Protein AF-A0A4E0QS69-F1 (afdb_monomer)

pLDDT: mean 76.52, std 19.09, range [40.19, 97.62]

Solvent-accessible surface area (backbone atoms only — not comparable to full-atom values): 8618 Å² total; per-residue (Å²): 133,79,87,84,87,83,83,84,80,87,79,89,75,83,88,77,83,85,85,79,80,86,77,80,78,76,81,76,71,82,85,73,75,74,74,75,71,68,84,77,84,77,83,72,90,58,52,71,69,55,52,49,48,58,49,48,58,45,48,68,72,67,42,70,80,81,41,62,68,91,83,48,55,70,88,62,44,41,81,74,45,78,43,82,44,39,91,49,99,87,49,92,77,57,61,68,28,37,39,40,29,36,29,27,83,87,48,76,60,30,34,42,32,33,38,35,40,82,86,67,48,77,41,85,73,51,76,44,114

Foldseek 3Di:
DDDDDDDDDDDDDDDDDDDDDDPPVPPPPPPPPPPPPDDDDDDQLDDLVRLVVLVLVCQQPPVCPVDVCVVDHSVQKDWPDWDFFLDAPPRPPSATFIWTKIARPVPRQFMWIWTQHSVRDIDTRDTGD

Structure (mmCIF, N/CA/C/O backbone):
data_AF-A0A4E0QS69-F1
#
_entry.id   AF-A0A4E0QS69-F1
#
loop_
_atom_site.group_PDB
_atom_site.id
_atom_site.type_symbol
_atom_site.label_atom_id
_atom_site.label_alt_id
_atom_site.label_comp_id
_atom_site.label_asym_id
_atom_site.label_entity_id
_atom_site.label_seq_id
_atom_site.pdbx_PDB_ins_code
_atom_site.Cartn_x
_atom_site.Cartn_y
_atom_site.Cartn_z
_atom_site.occupancy
_atom_site.B_iso_or_equiv
_atom_site.auth_seq_id
_atom_site.auth_comp_id
_atom_site.auth_asym_id
_atom_site.auth_atom_id
_atom_site.pdbx_PDB_model_num
ATOM 1 N N . MET A 1 1 ? 14.544 84.432 88.264 1.00 40.19 1 MET A N 1
ATOM 2 C CA . MET A 1 1 ? 15.332 83.444 89.031 1.00 40.19 1 MET A CA 1
ATOM 3 C C . MET A 1 1 ? 15.064 82.091 88.389 1.00 40.19 1 MET A C 1
ATOM 5 O O . MET A 1 1 ? 13.888 81.797 88.233 1.00 40.19 1 MET A O 1
ATOM 9 N N . LEU A 1 2 ? 16.130 81.370 87.991 1.00 43.50 2 LEU A N 1
ATOM 10 C CA . LEU A 1 2 ? 16.177 80.113 87.197 1.00 43.50 2 LEU A CA 1
ATOM 11 C C . LEU A 1 2 ? 15.772 80.332 85.716 1.00 43.50 2 LEU A C 1
ATOM 13 O O . LEU A 1 2 ? 14.624 80.658 85.457 1.00 43.50 2 LEU A O 1
ATOM 17 N N . ILE A 1 3 ? 16.633 80.368 84.684 1.00 42.78 3 ILE A N 1
ATOM 18 C CA . ILE A 1 3 ? 17.773 79.512 84.277 1.00 42.78 3 ILE A CA 1
ATOM 19 C C . ILE A 1 3 ? 17.391 78.026 84.332 1.00 42.78 3 ILE A C 1
ATOM 21 O O . ILE A 1 3 ? 17.313 77.477 85.422 1.00 42.78 3 ILE A O 1
ATOM 25 N N . ASP A 1 4 ? 17.134 77.380 83.191 1.00 43.75 4 ASP A N 1
ATOM 26 C CA . ASP A 1 4 ? 18.203 76.705 82.437 1.00 43.75 4 ASP A CA 1
ATOM 27 C C . ASP A 1 4 ? 17.738 76.351 80.996 1.00 43.75 4 ASP A C 1
ATOM 29 O O . ASP A 1 4 ? 16.539 76.197 80.748 1.00 43.75 4 ASP A O 1
ATOM 33 N N . PRO A 1 5 ? 18.679 76.306 80.035 1.00 54.53 5 PRO A N 1
ATOM 34 C CA . PRO A 1 5 ? 18.514 76.184 78.597 1.00 54.53 5 PRO A CA 1
ATOM 35 C C . PRO A 1 5 ? 18.471 74.705 78.212 1.00 54.53 5 PRO A C 1
ATOM 37 O O . PRO A 1 5 ? 18.582 73.847 79.077 1.00 54.53 5 PRO A O 1
ATOM 40 N N . THR A 1 6 ? 18.388 74.385 76.921 1.00 49.16 6 THR A N 1
ATOM 41 C CA . THR A 1 6 ? 19.323 73.435 76.292 1.00 49.16 6 THR A CA 1
ATOM 42 C C . THR A 1 6 ? 18.982 73.168 74.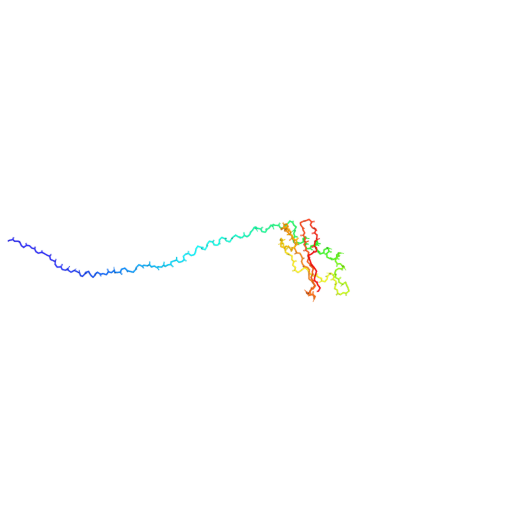814 1.00 49.16 6 THR A C 1
ATOM 44 O O . THR A 1 6 ? 17.882 72.750 74.484 1.00 49.16 6 THR A O 1
ATOM 47 N N . TYR A 1 7 ? 20.008 73.355 73.973 1.00 47.59 7 TYR A N 1
ATOM 48 C CA . TYR A 1 7 ? 20.373 72.569 72.783 1.00 47.59 7 TYR A CA 1
ATOM 49 C C . TYR A 1 7 ? 19.560 72.821 71.495 1.00 47.59 7 TYR A C 1
ATOM 51 O O . TYR A 1 7 ? 18.387 72.491 71.391 1.00 47.59 7 TYR A O 1
ATOM 59 N N . GLU A 1 8 ? 20.087 73.574 70.524 1.00 41.88 8 GLU A N 1
ATOM 60 C CA . GLU A 1 8 ? 21.129 73.212 69.535 1.00 41.88 8 GLU A CA 1
ATOM 61 C C . GLU A 1 8 ? 20.746 72.087 68.560 1.00 41.88 8 GLU A C 1
ATOM 63 O O . GLU A 1 8 ? 20.210 71.048 68.927 1.00 41.88 8 GLU A O 1
ATOM 68 N N . HIS A 1 9 ? 21.170 72.308 67.314 1.00 41.81 9 HIS A N 1
ATOM 69 C CA . HIS A 1 9 ? 21.334 71.332 66.239 1.00 41.81 9 HIS A CA 1
ATOM 70 C C . HIS A 1 9 ? 20.087 70.831 65.491 1.00 41.81 9 HIS A C 1
ATOM 72 O O . HIS A 1 9 ? 19.530 69.767 65.730 1.00 41.81 9 HIS A O 1
ATOM 78 N N . GLY A 1 10 ? 19.811 71.544 64.397 1.00 41.12 10 GLY A N 1
ATOM 79 C CA . GLY A 1 10 ? 20.182 71.021 63.082 1.00 41.12 10 GLY A CA 1
ATOM 80 C C . GLY A 1 10 ? 19.347 69.869 62.525 1.00 41.12 10 GLY A C 1
ATOM 81 O O . GLY A 1 10 ? 19.475 68.726 62.939 1.00 41.12 10 GLY A O 1
ATOM 82 N N . ARG A 1 11 ? 18.652 70.136 61.418 1.00 46.78 11 ARG A N 1
ATOM 83 C CA . ARG A 1 11 ? 18.904 69.442 60.143 1.00 46.78 11 ARG A CA 1
ATOM 84 C C . ARG A 1 11 ? 17.964 69.939 59.058 1.00 46.78 11 ARG A C 1
ATOM 86 O O . ARG A 1 11 ? 16.748 69.977 59.227 1.00 46.78 11 ARG A O 1
ATOM 93 N N . LEU A 1 12 ? 18.568 70.224 57.907 1.00 41.22 12 LEU A N 1
ATOM 94 C CA . LEU A 1 12 ? 17.919 70.252 56.605 1.00 41.22 12 LEU A CA 1
ATOM 95 C C . LEU A 1 12 ? 16.926 69.088 56.457 1.00 41.22 12 LEU A C 1
ATOM 97 O O . LEU A 1 12 ? 17.295 67.927 56.639 1.00 41.22 12 LEU A O 1
ATOM 101 N N . LYS A 1 13 ? 15.721 69.383 55.974 1.00 41.66 13 LYS A N 1
ATOM 102 C CA . LYS A 1 13 ? 14.957 68.429 55.167 1.00 41.66 13 LYS A CA 1
ATOM 103 C C . LYS A 1 13 ? 14.587 69.094 53.849 1.00 41.66 13 LYS A C 1
ATOM 105 O O . LYS A 1 13 ? 13.590 69.802 53.746 1.00 41.66 13 LYS A O 1
ATOM 110 N N . MET A 1 14 ? 15.441 68.863 52.850 1.00 42.28 14 MET A N 1
ATOM 111 C CA . MET A 1 14 ? 15.086 69.022 51.443 1.00 42.28 14 MET A CA 1
ATOM 112 C C . MET A 1 14 ? 13.821 68.206 51.171 1.00 42.28 14 MET A C 1
ATOM 114 O O . MET A 1 14 ? 13.760 67.015 51.484 1.00 42.28 14 MET A O 1
ATOM 118 N N . LYS A 1 15 ? 12.810 68.855 50.596 1.00 43.50 15 LYS A N 1
ATOM 119 C CA . LYS A 1 15 ? 11.617 68.198 50.068 1.00 43.50 15 LYS A CA 1
ATOM 120 C C . LYS A 1 15 ? 11.975 67.619 48.701 1.00 43.50 15 LYS A C 1
ATOM 122 O O . LYS A 1 15 ? 11.949 68.333 47.707 1.00 43.50 15 LYS A O 1
ATOM 127 N N . ASN A 1 16 ? 12.346 66.344 48.687 1.00 46.69 16 ASN A N 1
ATOM 128 C CA . ASN A 1 16 ? 12.427 65.533 47.477 1.00 46.69 16 ASN A CA 1
ATOM 129 C C . ASN A 1 16 ? 11.162 64.684 47.324 1.00 46.69 16 ASN A C 1
ATOM 131 O O . ASN A 1 16 ? 10.422 64.494 48.286 1.00 46.69 16 ASN A O 1
ATOM 135 N N . TYR A 1 17 ? 11.009 64.144 46.114 1.00 47.34 17 TYR A N 1
ATOM 136 C CA . TYR A 1 17 ? 10.014 63.175 45.641 1.00 47.34 17 TYR A CA 1
ATOM 137 C C . TYR A 1 17 ? 8.806 63.786 44.928 1.00 47.34 17 TYR A C 1
ATOM 139 O O . TYR A 1 17 ? 7.663 63.680 45.365 1.00 47.34 17 TYR A O 1
ATOM 147 N N . LEU A 1 18 ? 9.078 64.374 43.758 1.00 42.00 18 LEU A N 1
ATOM 148 C CA . LEU A 1 18 ? 8.073 64.472 42.708 1.00 42.00 18 LEU A CA 1
ATOM 149 C C . LEU A 1 18 ? 8.055 63.148 41.928 1.00 42.00 18 LEU A C 1
ATOM 151 O O . LEU A 1 18 ? 9.015 62.773 41.259 1.00 42.00 18 LEU A O 1
ATOM 155 N N . PHE A 1 19 ? 6.949 62.445 42.127 1.00 46.19 19 PHE A N 1
ATOM 156 C CA . PHE A 1 19 ? 6.422 61.293 41.412 1.00 46.19 19 PHE A CA 1
ATOM 157 C C . PHE A 1 19 ? 6.811 61.188 39.930 1.00 46.19 19 PHE A C 1
ATOM 159 O O . PHE A 1 19 ? 6.385 62.004 39.117 1.00 46.19 19 PHE A O 1
ATOM 166 N N . PHE A 1 20 ? 7.455 60.082 39.558 1.00 44.66 20 PHE A N 1
ATOM 167 C CA . PHE A 1 20 ? 7.219 59.465 38.254 1.00 44.66 20 PHE A CA 1
ATOM 168 C C . PHE A 1 20 ? 6.656 58.070 38.491 1.00 44.66 20 PHE A C 1
ATOM 170 O O . PHE A 1 20 ? 7.351 57.147 38.913 1.00 44.66 20 PHE A O 1
ATOM 177 N N . PHE A 1 21 ? 5.343 57.966 38.291 1.00 49.72 21 PHE A N 1
ATOM 178 C CA . PHE A 1 21 ? 4.612 56.714 38.326 1.00 49.72 21 PHE A CA 1
ATOM 179 C C . PHE A 1 21 ? 5.087 55.805 37.192 1.00 49.72 21 PHE A C 1
ATOM 181 O O . PHE A 1 21 ? 5.089 56.167 36.016 1.00 49.72 21 PHE A O 1
ATOM 188 N N . ILE A 1 22 ? 5.477 54.604 37.597 1.00 55.97 22 ILE A N 1
ATOM 189 C CA . ILE A 1 22 ? 5.812 53.456 36.767 1.00 55.97 22 ILE A CA 1
ATOM 190 C C . ILE A 1 22 ? 4.611 53.147 35.864 1.00 55.97 22 ILE A C 1
ATOM 192 O O . ILE A 1 22 ? 3.556 52.752 36.350 1.00 55.97 22 ILE A O 1
ATOM 196 N N . THR A 1 23 ? 4.767 53.293 34.551 1.00 54.66 23 THR A N 1
ATOM 197 C CA . THR A 1 23 ? 3.850 52.709 33.558 1.00 54.66 23 THR A CA 1
ATOM 198 C C . THR A 1 23 ? 4.634 51.739 32.685 1.00 54.66 23 THR A C 1
ATOM 200 O O . THR A 1 23 ? 4.809 51.916 31.484 1.00 54.66 23 THR A O 1
ATOM 203 N N . ALA A 1 24 ? 5.129 50.674 33.321 1.00 56.59 24 ALA A N 1
ATOM 204 C CA . ALA A 1 24 ? 5.476 49.457 32.607 1.00 56.59 24 ALA A CA 1
ATOM 205 C C . ALA A 1 24 ? 4.165 48.869 32.068 1.00 56.59 24 ALA A C 1
ATOM 207 O O . ALA A 1 24 ? 3.436 48.184 32.783 1.00 56.59 24 ALA A O 1
ATOM 208 N N . SER A 1 25 ? 3.832 49.205 30.822 1.00 58.25 25 SER A N 1
ATOM 209 C CA . SER A 1 25 ? 2.746 48.565 30.085 1.00 58.25 25 SER A CA 1
ATOM 210 C C . SER A 1 25 ? 3.167 47.125 29.804 1.00 58.25 25 SER A C 1
ATOM 212 O O . SER A 1 25 ? 3.751 46.817 28.768 1.00 58.25 25 SER A O 1
ATOM 214 N N . GLY A 1 26 ? 2.941 46.253 30.785 1.00 54.97 26 GLY A N 1
ATOM 215 C CA . GLY A 1 26 ? 3.056 44.815 30.633 1.00 54.97 26 GLY A CA 1
ATOM 216 C C . GLY A 1 26 ? 1.997 44.352 29.646 1.00 54.97 26 GLY A C 1
ATOM 217 O O . GLY A 1 26 ? 0.840 44.164 30.014 1.00 54.97 26 GLY A O 1
ATOM 218 N N . LEU A 1 27 ? 2.395 44.179 28.387 1.00 57.66 27 LEU A N 1
ATOM 219 C CA . LEU A 1 27 ? 1.632 43.421 27.405 1.00 57.66 27 LEU A CA 1
ATOM 220 C C . LEU A 1 27 ? 1.679 41.943 27.828 1.00 57.66 27 LEU A C 1
ATOM 222 O O . LEU A 1 27 ? 2.483 41.151 27.344 1.00 57.66 27 LEU A O 1
ATOM 226 N N . LEU A 1 28 ? 0.841 41.573 28.794 1.00 61.31 28 LEU A N 1
ATOM 227 C CA . LEU A 1 28 ? 0.529 40.177 29.071 1.00 61.31 28 LEU A CA 1
ATOM 228 C C . LEU A 1 28 ? -0.428 39.716 27.972 1.00 61.31 28 LEU A C 1
ATOM 230 O O . LEU A 1 28 ? -1.644 39.816 28.110 1.00 61.31 28 LEU A O 1
ATOM 234 N N . LEU A 1 29 ? 0.129 39.246 26.856 1.00 61.94 29 LEU A N 1
ATOM 235 C CA . LEU A 1 29 ? -0.620 38.403 25.932 1.00 61.94 29 LEU A CA 1
ATOM 236 C C . LEU A 1 29 ? -0.944 37.113 26.695 1.00 61.94 29 LEU A C 1
ATOM 238 O O . LEU A 1 29 ? -0.005 36.417 27.095 1.00 61.94 29 LEU A O 1
ATOM 242 N N . PRO A 1 30 ? -2.220 36.768 26.939 1.00 60.56 30 PRO A N 1
ATOM 243 C CA . PRO A 1 30 ? -2.539 35.446 27.439 1.00 60.56 30 PRO A CA 1
ATOM 244 C C . PRO A 1 30 ? -2.164 34.452 26.338 1.00 60.56 30 PRO A C 1
ATOM 246 O O . PRO A 1 30 ? 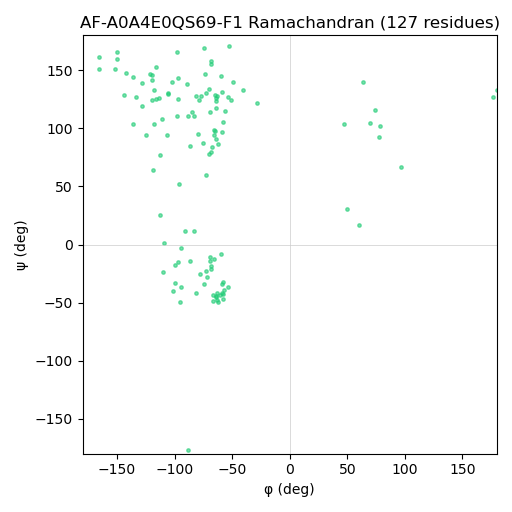-2.903 34.242 25.379 1.00 60.56 30 PRO A O 1
ATOM 249 N N . ALA A 1 31 ? -0.984 33.847 26.465 1.00 60.41 31 ALA A N 1
ATOM 250 C CA . ALA A 1 31 ? -0.562 32.698 25.679 1.00 60.41 31 ALA A CA 1
ATOM 251 C C . ALA A 1 31 ? -1.329 31.458 26.163 1.00 60.41 31 ALA A C 1
ATOM 253 O O . ALA A 1 31 ? -0.761 30.485 26.641 1.00 60.41 31 ALA A O 1
ATOM 254 N N . SER A 1 32 ? -2.655 31.506 26.071 1.00 58.91 32 SER A N 1
ATOM 255 C CA . SER A 1 32 ? -3.528 30.347 26.217 1.00 58.91 32 SER A CA 1
ATOM 256 C C . SER A 1 32 ? -3.848 29.818 24.827 1.00 58.91 32 SER A C 1
ATOM 258 O O . SER A 1 32 ? -5.005 29.632 24.463 1.00 58.91 32 SER A O 1
ATOM 260 N N . ALA A 1 33 ? -2.805 29.583 24.030 1.00 59.84 33 ALA A N 1
ATOM 261 C CA . ALA A 1 33 ? -2.905 28.657 22.918 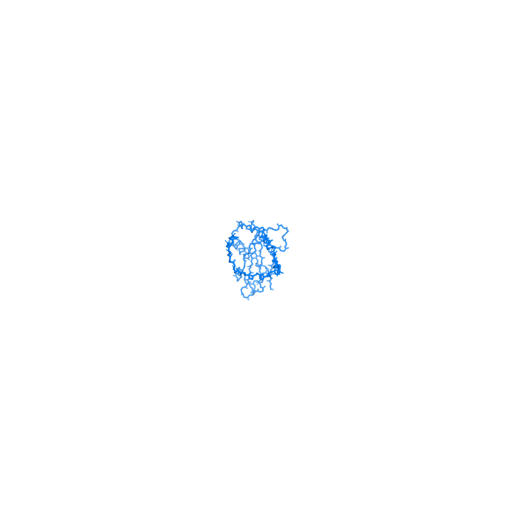1.00 59.84 33 ALA A CA 1
ATOM 262 C C . ALA A 1 33 ? -3.012 27.261 23.539 1.00 59.84 33 ALA A C 1
ATOM 264 O O . ALA A 1 33 ? -2.032 26.528 23.650 1.00 59.84 33 ALA A O 1
ATOM 265 N N . LEU A 1 34 ? -4.210 26.922 24.022 1.00 60.53 34 LEU A N 1
ATOM 266 C CA . LEU A 1 34 ? -4.581 25.541 24.261 1.00 60.53 34 LEU A CA 1
ATOM 267 C C . LEU A 1 34 ? -4.567 24.906 22.870 1.00 60.53 34 LEU A C 1
ATOM 269 O O . LEU A 1 34 ? -5.521 25.018 22.103 1.00 60.53 34 LEU A O 1
ATOM 273 N N . SER A 1 35 ? -3.412 24.364 22.492 1.00 63.31 35 SER A N 1
ATOM 274 C CA . SER A 1 35 ? -3.277 23.532 21.312 1.00 63.31 35 SER A CA 1
ATOM 275 C C . SER A 1 35 ? -4.235 22.368 21.519 1.00 63.31 35 SER A C 1
ATOM 277 O O . SER A 1 35 ? -3.898 21.411 22.214 1.00 63.31 35 SER A O 1
ATOM 279 N N . ASN A 1 36 ? -5.438 22.467 20.951 1.00 61.09 36 ASN A N 1
ATOM 280 C CA . ASN A 1 36 ? -6.292 21.316 20.721 1.00 61.09 36 ASN A CA 1
ATOM 281 C C . ASN A 1 36 ? -5.513 20.418 19.761 1.00 61.09 36 ASN A C 1
ATOM 283 O O . ASN A 1 36 ? -5.635 20.536 18.542 1.00 61.09 36 ASN A O 1
ATOM 287 N N . ALA A 1 37 ? -4.652 19.564 20.321 1.00 66.12 37 ALA A N 1
ATOM 288 C CA . ALA A 1 37 ? -4.184 18.392 19.616 1.00 66.12 37 ALA A CA 1
ATOM 289 C C . ALA A 1 37 ? -5.457 17.707 19.116 1.00 66.12 37 ALA A C 1
ATOM 291 O O . ALA A 1 37 ? -6.398 17.519 19.892 1.00 66.12 37 ALA A O 1
ATOM 292 N N . GLY A 1 38 ? -5.541 17.473 17.807 1.00 68.75 38 GLY A N 1
ATOM 293 C CA . GLY A 1 38 ? -6.712 16.847 17.208 1.00 68.75 38 GLY A CA 1
ATOM 294 C C . GLY A 1 38 ? -7.064 15.522 17.899 1.00 68.75 38 GLY A C 1
ATOM 295 O O . GLY A 1 38 ? -6.294 15.022 18.726 1.00 68.75 38 GLY A O 1
ATOM 296 N N . PRO A 1 39 ? -8.225 14.931 17.572 1.00 76.62 39 PRO A N 1
ATOM 297 C CA . PRO A 1 39 ? -8.585 13.624 18.105 1.00 76.62 39 PRO A CA 1
ATOM 298 C C . PRO A 1 39 ? -7.420 12.635 17.917 1.00 76.62 39 PRO A C 1
ATOM 300 O O . PRO A 1 39 ? -6.742 12.682 16.885 1.00 76.62 39 PRO A O 1
ATOM 303 N N . PRO A 1 40 ? -7.148 11.777 18.915 1.00 84.62 40 PRO A N 1
ATOM 304 C CA . PRO A 1 40 ? -6.005 10.880 18.868 1.00 84.62 40 PRO A CA 1
ATOM 305 C C . PRO A 1 40 ? -6.093 9.954 17.654 1.00 84.62 40 PRO A C 1
ATOM 307 O O . PRO A 1 40 ? -7.175 9.504 17.272 1.00 84.62 40 PRO A O 1
ATOM 310 N N . ILE A 1 41 ? -4.933 9.644 17.074 1.00 88.69 41 ILE A N 1
ATOM 311 C CA . ILE A 1 41 ? -4.814 8.631 16.024 1.00 88.69 41 ILE A CA 1
ATOM 312 C C . ILE A 1 41 ? -5.196 7.273 16.638 1.00 88.69 41 ILE A C 1
ATOM 314 O O . ILE A 1 41 ? -4.592 6.888 17.644 1.00 88.69 41 ILE A O 1
ATOM 318 N N . PRO A 1 42 ? -6.187 6.546 16.090 1.00 92.50 42 PRO A N 1
ATOM 319 C CA . PRO A 1 42 ? -6.572 5.248 16.621 1.00 92.50 42 PRO A CA 1
ATOM 320 C C . PRO A 1 42 ? -5.466 4.216 16.390 1.00 92.50 42 PRO A C 1
ATOM 322 O O . PRO A 1 42 ? -4.661 4.330 15.467 1.00 92.50 42 PRO A O 1
ATOM 325 N N . VAL A 1 43 ? -5.439 3.174 17.217 1.00 93.88 43 VAL A N 1
ATOM 326 C CA . VAL A 1 43 ? -4.499 2.064 17.034 1.00 93.88 43 VAL A CA 1
ATOM 327 C C . VAL A 1 43 ? -4.946 1.225 15.826 1.00 93.88 43 VAL A C 1
ATOM 329 O O . VAL A 1 43 ? -6.123 0.859 15.763 1.00 93.88 43 VAL A O 1
ATOM 332 N N . PRO A 1 44 ? -4.052 0.907 14.870 1.00 95.25 44 PRO A N 1
ATOM 333 C CA . PRO A 1 44 ? -4.381 0.030 13.750 1.00 95.25 44 PRO A CA 1
ATOM 334 C C . PRO A 1 44 ? -4.841 -1.352 14.226 1.00 95.25 44 PRO A C 1
ATOM 336 O O . PRO A 1 44 ? -4.171 -1.977 15.047 1.00 95.25 44 PRO A O 1
ATOM 339 N N . GLN A 1 45 ? -5.963 -1.844 13.691 1.00 95.19 45 GLN A N 1
ATOM 340 C CA . GLN A 1 45 ? -6.461 -3.194 14.001 1.00 95.19 45 GLN A CA 1
ATOM 341 C C . GLN A 1 45 ? -5.644 -4.291 13.312 1.00 95.19 45 GLN A C 1
ATOM 343 O O . GLN A 1 45 ? -5.448 -5.362 13.877 1.00 95.19 45 GLN A O 1
ATOM 348 N N . ILE A 1 46 ? -5.147 -4.004 12.108 1.00 96.38 46 ILE A N 1
ATOM 349 C CA . ILE A 1 46 ? -4.179 -4.847 11.407 1.00 96.38 46 ILE A CA 1
ATOM 350 C C . ILE A 1 46 ? -2.791 -4.229 11.534 1.00 96.38 46 ILE A C 1
ATOM 352 O O . ILE A 1 46 ? -2.623 -3.005 11.456 1.00 96.38 46 ILE A O 1
ATOM 356 N N . SER A 1 47 ? -1.789 -5.080 11.732 1.00 97.44 47 SER A N 1
ATOM 357 C CA . SER A 1 47 ? -0.405 -4.622 11.854 1.00 97.44 47 SER A CA 1
ATOM 358 C C . SER A 1 47 ? 0.123 -4.083 10.522 1.00 97.44 47 SER A C 1
ATOM 360 O O . SER A 1 47 ? -0.345 -4.466 9.450 1.00 97.44 47 SER A O 1
ATOM 362 N N . ILE A 1 48 ? 1.152 -3.236 10.578 1.00 97.06 48 ILE A N 1
ATOM 363 C CA . ILE A 1 48 ? 1.844 -2.757 9.373 1.00 97.06 48 ILE A CA 1
ATOM 364 C C . ILE A 1 48 ? 2.401 -3.918 8.535 1.00 97.06 48 ILE A C 1
ATOM 366 O O . ILE A 1 48 ? 2.288 -3.905 7.316 1.00 97.06 48 ILE A O 1
ATOM 370 N N . VAL A 1 49 ? 2.944 -4.954 9.186 1.00 97.56 49 VAL A N 1
ATOM 371 C CA . VAL A 1 49 ? 3.511 -6.137 8.517 1.00 97.56 49 VAL A CA 1
ATOM 372 C C . VAL A 1 49 ? 2.425 -6.897 7.763 1.00 97.56 49 VAL A C 1
ATOM 374 O O . VAL A 1 49 ? 2.610 -7.272 6.607 1.00 97.56 49 VAL A O 1
ATOM 377 N N . GLU A 1 50 ? 1.275 -7.086 8.402 1.00 97.25 50 GLU A N 1
ATOM 378 C CA . GLU A 1 50 ? 0.123 -7.741 7.795 1.00 97.25 50 GLU A CA 1
ATOM 379 C C . GLU A 1 50 ? -0.431 -6.936 6.615 1.00 97.25 50 GLU A C 1
ATOM 381 O O . GLU A 1 50 ? -0.654 -7.502 5.549 1.00 97.25 50 GLU A O 1
ATOM 386 N N . ALA A 1 51 ? -0.580 -5.616 6.767 1.00 97.38 51 ALA A N 1
ATOM 387 C CA . ALA A 1 51 ? -1.033 -4.740 5.690 1.00 97.38 51 ALA A CA 1
ATOM 388 C C . ALA A 1 51 ? -0.081 -4.769 4.482 1.00 97.38 51 ALA A C 1
ATOM 390 O O . 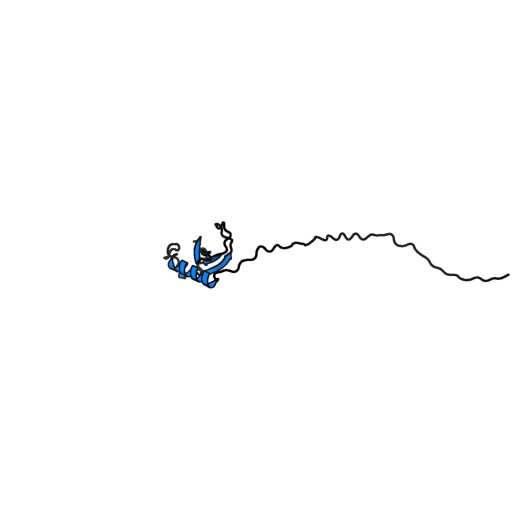ALA A 1 51 ? -0.538 -4.888 3.346 1.00 97.38 51 ALA A O 1
ATOM 391 N N . CYS A 1 52 ? 1.233 -4.721 4.720 1.00 96.50 52 CYS A N 1
ATOM 392 C CA . CYS A 1 52 ? 2.243 -4.840 3.669 1.00 96.50 52 CYS A CA 1
ATOM 393 C C . CYS A 1 52 ? 2.192 -6.205 2.973 1.00 96.50 52 CYS A C 1
ATOM 395 O O . CYS A 1 52 ? 2.266 -6.256 1.751 1.00 96.50 52 CYS A O 1
ATOM 397 N N . THR A 1 53 ? 2.021 -7.294 3.728 1.00 95.81 53 THR A N 1
ATOM 398 C CA . THR A 1 53 ? 1.931 -8.655 3.168 1.00 95.81 53 THR A CA 1
ATOM 399 C C . THR A 1 53 ? 0.716 -8.781 2.252 1.00 95.81 53 THR A C 1
ATOM 401 O O . THR A 1 53 ? 0.847 -9.166 1.096 1.00 95.81 53 THR A O 1
ATOM 404 N N . VAL A 1 54 ? -0.455 -8.352 2.732 1.00 95.44 54 VAL A N 1
ATOM 405 C CA . VAL A 1 54 ? -1.707 -8.342 1.960 1.00 95.44 54 VAL A CA 1
ATOM 406 C C . VAL A 1 54 ? -1.570 -7.504 0.684 1.00 95.44 54 VAL A C 1
ATOM 408 O O . VAL A 1 54 ? -2.019 -7.923 -0.383 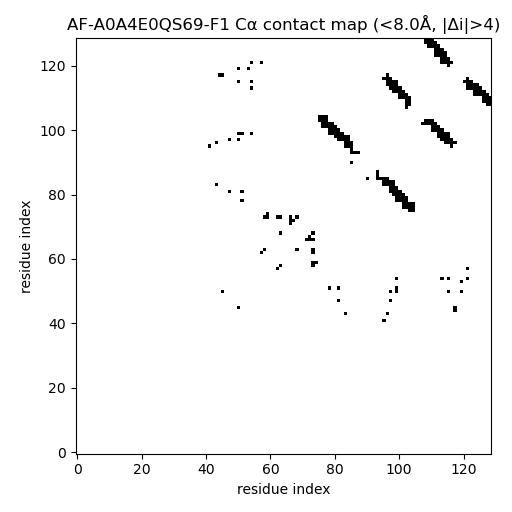1.00 95.44 54 VAL A O 1
ATOM 411 N N . ALA A 1 55 ? -0.931 -6.334 0.775 1.00 94.94 55 ALA A N 1
ATOM 412 C CA . ALA A 1 55 ? -0.701 -5.465 -0.373 1.00 94.94 55 ALA A CA 1
ATOM 413 C C . ALA A 1 55 ? 0.271 -6.085 -1.392 1.00 94.94 55 ALA A C 1
ATOM 415 O O . ALA A 1 55 ? -0.001 -6.039 -2.588 1.00 94.94 55 ALA A O 1
ATOM 416 N N . MET A 1 56 ? 1.374 -6.685 -0.934 1.00 92.81 56 MET A N 1
ATOM 417 C CA . MET A 1 56 ? 2.357 -7.353 -1.795 1.00 92.81 56 MET A CA 1
ATOM 418 C C . MET A 1 56 ? 1.752 -8.542 -2.536 1.00 92.81 56 MET A C 1
ATOM 420 O O . MET A 1 56 ? 1.919 -8.653 -3.748 1.00 92.81 56 MET A O 1
ATOM 424 N N . ASP A 1 57 ? 1.028 -9.405 -1.821 1.00 91.56 57 ASP A N 1
ATOM 425 C CA . ASP A 1 57 ? 0.384 -10.580 -2.410 1.00 91.56 57 ASP A CA 1
ATOM 426 C C . ASP A 1 57 ? -0.597 -10.165 -3.509 1.00 91.56 57 ASP A C 1
ATOM 428 O O . ASP A 1 57 ? -0.637 -10.761 -4.583 1.00 91.56 57 ASP A O 1
ATOM 432 N N . TYR A 1 58 ? -1.365 -9.100 -3.273 1.00 91.06 58 TYR A N 1
ATOM 433 C CA . TYR A 1 58 ? -2.271 -8.560 -4.279 1.00 91.06 58 TYR A CA 1
ATOM 434 C C . TYR A 1 58 ? -1.530 -7.962 -5.472 1.00 91.06 58 TYR A C 1
ATOM 436 O O . TYR A 1 58 ? -1.851 -8.310 -6.607 1.00 91.06 58 TYR A O 1
ATOM 444 N N . PHE A 1 59 ? -0.530 -7.116 -5.224 1.00 89.12 59 PHE A N 1
ATOM 445 C CA . PHE A 1 59 ? 0.241 -6.443 -6.265 1.00 89.12 59 PHE A CA 1
ATOM 446 C C . PHE A 1 59 ? 0.914 -7.447 -7.212 1.00 89.12 59 PHE A C 1
ATOM 448 O O . PHE A 1 59 ? 0.777 -7.351 -8.430 1.00 89.12 59 PHE A O 1
ATOM 455 N N . TYR A 1 60 ? 1.566 -8.477 -6.663 1.00 84.00 60 TYR A N 1
ATOM 456 C CA . TYR A 1 60 ? 2.258 -9.485 -7.467 1.00 84.00 60 TYR A CA 1
ATOM 457 C C . TYR A 1 60 ? 1.324 -10.440 -8.215 1.00 84.00 60 TYR A C 1
ATOM 459 O O . TYR A 1 60 ? 1.720 -10.974 -9.250 1.00 84.00 60 TYR A O 1
ATOM 467 N N . VAL A 1 61 ? 0.112 -10.686 -7.705 1.00 81.06 61 VAL A N 1
ATOM 468 C CA . VAL A 1 61 ? -0.820 -11.660 -8.299 1.00 81.06 61 VAL A CA 1
ATOM 469 C C . VAL A 1 61 ? -1.805 -11.011 -9.268 1.00 81.06 61 VAL A C 1
ATOM 471 O O . VAL A 1 61 ? -2.168 -11.637 -10.262 1.00 81.06 61 VAL A O 1
ATOM 474 N N . LYS A 1 62 ? -2.275 -9.791 -8.987 1.00 73.62 62 LYS A N 1
ATOM 475 C CA . LYS A 1 62 ? -3.382 -9.168 -9.728 1.00 73.62 62 LYS A CA 1
ATOM 476 C C . LYS A 1 62 ? -2.987 -7.991 -10.613 1.00 73.62 62 LYS A C 1
ATOM 478 O O . LYS A 1 62 ? -3.709 -7.728 -11.571 1.00 73.62 62 LYS A O 1
ATOM 483 N N . GLU A 1 63 ? -1.875 -7.310 -10.342 1.00 68.12 63 GLU A N 1
ATOM 484 C CA . GLU A 1 63 ? -1.528 -6.068 -11.050 1.00 68.12 63 GLU A CA 1
ATOM 485 C C . GLU A 1 63 ? -0.663 -6.261 -12.306 1.00 68.12 63 GLU A C 1
ATOM 487 O O . GLU A 1 63 ? -0.210 -5.286 -12.900 1.00 68.12 63 GLU A O 1
ATOM 492 N N . THR A 1 64 ? -0.494 -7.498 -12.784 1.00 58.34 64 THR A N 1
ATOM 493 C CA . THR A 1 64 ? 0.209 -7.817 -14.045 1.00 58.34 64 THR A CA 1
ATOM 494 C C . THR A 1 64 ? -0.405 -7.169 -15.294 1.00 58.34 64 THR A C 1
ATOM 496 O O . THR A 1 64 ? 0.185 -7.252 -16.366 1.00 58.34 64 THR A O 1
ATOM 499 N N . HIS A 1 65 ? -1.574 -6.533 -15.175 1.00 58.41 65 HIS A N 1
ATOM 500 C CA . HIS A 1 65 ? -2.261 -5.836 -16.262 1.00 58.41 65 HIS A CA 1
ATOM 501 C C . HIS A 1 65 ? -2.070 -4.312 -16.275 1.00 58.41 65 HIS A C 1
ATOM 503 O O . HIS A 1 65 ? -2.378 -3.704 -17.296 1.00 58.41 65 HIS A O 1
ATOM 509 N N . LEU A 1 66 ? -1.627 -3.692 -15.173 1.00 61.81 66 LEU A N 1
ATOM 510 C CA . LEU A 1 66 ? -1.454 -2.230 -15.100 1.00 61.81 66 LEU A CA 1
ATOM 511 C C . LEU A 1 66 ? -0.018 -1.777 -15.352 1.00 61.81 66 LEU A C 1
ATOM 513 O O . LEU A 1 66 ? 0.214 -0.597 -15.553 1.00 61.81 66 LEU A O 1
ATOM 517 N N . ILE A 1 67 ? 0.937 -2.697 -1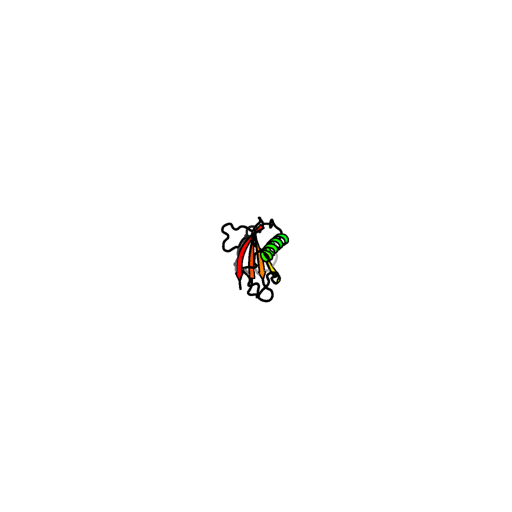5.301 1.00 64.44 67 ILE A N 1
ATOM 518 C CA . ILE A 1 67 ? 2.346 -2.424 -15.558 1.00 64.44 67 ILE A CA 1
ATOM 519 C C . ILE A 1 67 ? 2.683 -3.184 -16.827 1.00 64.44 67 ILE A C 1
ATOM 521 O O . ILE A 1 67 ? 2.421 -4.385 -16.871 1.00 64.44 67 ILE A O 1
ATOM 525 N N . ASP A 1 68 ? 3.237 -2.510 -17.838 1.00 66.75 68 ASP A N 1
ATOM 526 C CA . ASP A 1 68 ? 3.725 -3.172 -19.049 1.00 66.75 68 ASP A CA 1
ATOM 527 C C . ASP A 1 68 ? 4.791 -4.214 -18.650 1.00 66.75 68 ASP A C 1
ATOM 529 O O . ASP A 1 68 ? 5.913 -3.840 -18.283 1.00 66.75 68 ASP A O 1
ATOM 533 N N . PRO A 1 69 ? 4.462 -5.521 -18.683 1.00 63.22 69 PRO A N 1
ATOM 534 C CA . PRO A 1 69 ? 5.345 -6.557 -18.166 1.00 63.22 69 PRO A CA 1
ATOM 535 C C . PRO A 1 69 ? 6.594 -6.735 -19.037 1.00 63.22 69 PRO A C 1
ATOM 537 O O . PRO A 1 69 ? 7.545 -7.391 -18.602 1.00 63.22 69 PRO A O 1
ATOM 540 N N . GLU A 1 70 ? 6.606 -6.177 -20.254 1.00 65.44 70 GLU A N 1
ATOM 541 C CA . GLU A 1 70 ? 7.782 -6.161 -21.124 1.00 65.44 70 GLU A CA 1
ATOM 542 C C . GLU A 1 70 ? 8.798 -5.090 -20.705 1.00 65.44 70 GLU A C 1
ATOM 544 O O . GLU A 1 70 ? 9.993 -5.263 -20.951 1.00 65.44 70 GLU A O 1
ATOM 549 N N . GLN A 1 71 ? 8.348 -4.021 -20.037 1.00 63.91 71 GLN A N 1
ATOM 550 C CA . GLN A 1 71 ? 9.199 -2.903 -19.623 1.00 63.91 71 GLN A CA 1
ATOM 551 C C . GLN A 1 71 ? 9.590 -2.967 -18.148 1.00 63.91 71 GLN A C 1
ATOM 553 O O . GLN A 1 71 ? 10.740 -2.679 -17.820 1.00 63.91 71 GLN A O 1
ATOM 558 N N . VAL A 1 72 ? 8.665 -3.348 -17.259 1.00 67.75 72 VAL A N 1
ATOM 559 C CA . VAL A 1 72 ? 8.900 -3.319 -15.810 1.00 67.75 72 VAL A CA 1
ATOM 560 C C . VAL A 1 72 ? 8.222 -4.504 -15.128 1.00 67.75 72 VAL A C 1
ATOM 562 O O . VAL A 1 72 ? 7.027 -4.744 -15.302 1.00 67.75 72 VAL A O 1
ATOM 565 N N . ARG A 1 73 ? 8.961 -5.255 -14.304 1.00 74.69 73 ARG A N 1
ATOM 566 C CA . ARG A 1 73 ? 8.383 -6.392 -13.571 1.00 74.69 73 ARG A CA 1
ATOM 567 C C . ARG A 1 73 ? 7.831 -5.937 -12.230 1.00 74.69 73 ARG A C 1
ATOM 569 O O . ARG A 1 73 ? 8.496 -5.224 -11.488 1.00 74.69 73 ARG A O 1
ATOM 576 N N . ALA A 1 74 ? 6.656 -6.439 -11.847 1.00 76.50 74 ALA A N 1
ATOM 577 C CA . ALA A 1 74 ? 6.074 -6.146 -10.534 1.00 76.50 74 ALA A CA 1
ATOM 578 C C . ALA A 1 74 ? 7.055 -6.459 -9.383 1.00 76.50 74 ALA A C 1
ATOM 580 O O . ALA A 1 74 ? 7.155 -5.693 -8.435 1.00 76.50 74 ALA A O 1
ATOM 581 N N . GLN A 1 75 ? 7.857 -7.526 -9.491 1.00 80.81 75 GLN A N 1
ATOM 582 C CA . GLN A 1 75 ? 8.836 -7.918 -8.463 1.00 80.81 75 GLN A CA 1
ATOM 583 C C . GLN A 1 75 ? 9.986 -6.917 -8.264 1.00 80.81 75 GLN A C 1
ATOM 585 O O . GLN A 1 75 ? 10.732 -7.042 -7.297 1.00 80.81 75 GLN A O 1
ATOM 590 N N . GLU A 1 76 ? 10.155 -5.955 -9.170 1.00 85.62 76 GLU A N 1
ATOM 591 C CA . GLU A 1 76 ? 11.193 -4.925 -9.076 1.00 85.62 76 GLU A CA 1
ATOM 592 C C . GLU A 1 76 ? 10.732 -3.721 -8.245 1.00 85.62 76 GLU A C 1
ATOM 594 O O . GLU A 1 76 ? 11.561 -2.922 -7.813 1.00 85.62 76 GLU A O 1
ATOM 599 N N . TYR A 1 77 ? 9.431 -3.604 -7.961 1.00 89.25 77 TYR A N 1
ATOM 600 C CA . TYR A 1 77 ? 8.910 -2.560 -7.087 1.00 89.25 77 TYR A CA 1
ATOM 601 C C . TYR A 1 77 ? 9.244 -2.844 -5.626 1.00 89.25 77 TYR A C 1
ATOM 603 O O . TYR A 1 77 ? 9.227 -3.979 -5.150 1.00 89.25 77 TYR A O 1
ATOM 611 N N . ILE A 1 78 ? 9.463 -1.765 -4.882 1.00 92.00 78 ILE A N 1
ATOM 612 C CA . ILE A 1 78 ? 9.651 -1.796 -3.434 1.00 92.00 78 ILE A CA 1
ATOM 613 C C . ILE A 1 78 ? 8.525 -1.030 -2.747 1.00 92.00 78 ILE A C 1
ATOM 615 O O . ILE A 1 78 ? 7.971 -0.081 -3.304 1.00 92.00 78 ILE A O 1
ATOM 619 N N . ILE A 1 79 ? 8.209 -1.402 -1.506 1.00 94.69 79 ILE A N 1
ATOM 620 C CA . ILE A 1 79 ? 7.335 -0.580 -0.666 1.00 94.69 79 ILE A CA 1
ATOM 621 C C . ILE A 1 79 ? 8.102 0.690 -0.297 1.00 94.69 79 ILE A C 1
ATOM 623 O O . ILE A 1 79 ? 9.086 0.644 0.438 1.00 94.69 79 ILE A O 1
ATOM 627 N N . PHE A 1 80 ? 7.628 1.826 -0.796 1.00 95.12 80 PHE A N 1
ATOM 628 C CA . PHE A 1 80 ? 8.167 3.143 -0.479 1.00 95.12 80 PHE A CA 1
ATOM 629 C C . PHE A 1 80 ? 7.633 3.667 0.851 1.00 95.12 80 PHE A C 1
ATOM 631 O O . PHE A 1 80 ? 8.368 4.254 1.643 1.00 95.12 80 PHE A O 1
ATOM 638 N N . SER A 1 81 ? 6.335 3.477 1.104 1.00 96.62 81 SER A N 1
ATOM 639 C CA . SER A 1 81 ? 5.712 3.964 2.333 1.00 96.62 81 SER A CA 1
ATOM 640 C C . SER A 1 81 ? 4.511 3.131 2.761 1.00 96.62 81 SER A C 1
ATOM 642 O O . SER A 1 81 ? 3.800 2.560 1.933 1.00 96.62 81 SER A O 1
ATOM 644 N N . ALA A 1 82 ? 4.282 3.114 4.072 1.00 97.31 82 ALA A N 1
ATOM 645 C CA . ALA A 1 82 ? 3.122 2.519 4.713 1.00 97.31 82 ALA A CA 1
ATOM 646 C C . ALA A 1 82 ? 2.611 3.492 5.784 1.00 97.31 82 ALA A C 1
ATOM 648 O O . ALA A 1 82 ? 3.215 3.639 6.845 1.00 97.31 82 ALA A O 1
ATOM 649 N N . ASN A 1 83 ? 1.521 4.196 5.481 1.00 96.94 83 ASN A N 1
ATOM 650 C CA . ASN A 1 83 ? 0.977 5.256 6.328 1.00 96.94 83 ASN A CA 1
ATOM 651 C C . ASN A 1 83 ? -0.410 4.871 6.835 1.00 96.94 83 ASN A C 1
ATOM 653 O O . ASN A 1 83 ? -1.300 4.601 6.033 1.00 96.94 83 ASN A O 1
ATOM 657 N N . TYR A 1 84 ? -0.620 4.890 8.149 1.00 96.06 84 TYR A N 1
ATOM 658 C CA . TYR A 1 84 ? -1.957 4.745 8.716 1.00 96.06 84 TYR A CA 1
ATOM 659 C C . TYR A 1 84 ? -2.639 6.112 8.739 1.00 96.06 84 TYR A C 1
ATOM 661 O O . TYR A 1 84 ? -2.165 7.030 9.407 1.00 96.06 84 TYR A O 1
ATOM 669 N N . THR A 1 85 ? -3.702 6.278 7.956 1.00 93.81 85 THR A N 1
ATOM 670 C CA . THR A 1 85 ? -4.338 7.582 7.732 1.00 93.81 85 THR A CA 1
ATOM 671 C C . THR A 1 85 ? -5.826 7.425 7.456 1.00 93.81 85 THR A C 1
ATOM 673 O O . THR A 1 85 ? -6.286 6.356 7.063 1.00 93.81 85 THR A O 1
ATOM 676 N N . ASN A 1 86 ? -6.582 8.499 7.641 1.00 91.81 86 ASN A N 1
ATOM 677 C CA . ASN A 1 86 ? -7.954 8.636 7.162 1.00 91.81 86 ASN A CA 1
ATOM 678 C C 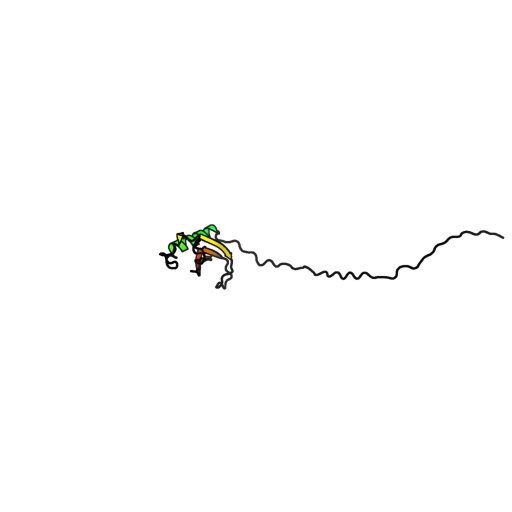. ASN A 1 86 ? -8.085 9.644 6.006 1.00 91.81 86 ASN A C 1
ATOM 680 O O . ASN A 1 86 ? -9.183 9.866 5.498 1.00 91.81 86 ASN A O 1
ATOM 684 N N . GLN A 1 87 ? -6.972 10.240 5.570 1.00 89.88 87 GLN A N 1
ATOM 685 C CA . GLN A 1 87 ? -6.930 11.247 4.513 1.00 89.88 87 GLN A CA 1
ATOM 686 C C . GLN A 1 87 ? -6.830 10.578 3.139 1.00 89.88 87 GLN A C 1
ATOM 688 O O . GLN A 1 87 ? -5.740 10.403 2.588 1.00 89.88 87 GLN A O 1
ATOM 693 N N . PHE A 1 88 ? -7.977 10.202 2.579 1.00 89.81 88 PHE A N 1
ATOM 694 C CA . PHE A 1 88 ? -8.080 9.699 1.210 1.00 89.81 88 PHE A CA 1
ATOM 695 C C . PHE A 1 88 ? -8.998 10.615 0.389 1.00 89.81 88 PHE A C 1
ATOM 697 O O . PHE A 1 88 ? -9.999 11.079 0.935 1.00 89.81 88 PHE A O 1
ATOM 704 N N . PRO A 1 89 ? -8.684 10.869 -0.896 1.00 79.25 89 PRO A N 1
ATOM 705 C CA . PRO A 1 89 ? -9.425 11.825 -1.726 1.00 79.25 89 PRO A CA 1
ATOM 706 C C . PRO A 1 89 ? -10.919 11.488 -1.857 1.00 79.25 89 PRO A C 1
ATOM 708 O O . PRO A 1 89 ? -11.739 12.399 -1.841 1.00 79.25 89 PRO A O 1
ATOM 711 N N . ASP A 1 90 ? -11.267 10.196 -1.874 1.00 73.56 90 ASP A N 1
ATOM 712 C CA . ASP A 1 90 ? -12.636 9.713 -2.109 1.00 73.56 90 ASP A CA 1
ATOM 713 C C . ASP A 1 90 ? -13.278 9.043 -0.878 1.00 73.56 90 ASP A C 1
ATOM 715 O O . ASP A 1 90 ? -14.137 8.173 -1.020 1.00 73.56 90 ASP A O 1
ATOM 719 N N . ASN A 1 91 ? -12.849 9.380 0.346 1.00 71.19 91 ASN A N 1
ATOM 720 C CA . ASN A 1 91 ? -13.349 8.721 1.561 1.00 71.19 91 ASN A CA 1
ATOM 721 C C . ASN A 1 91 ? -14.303 9.616 2.377 1.00 71.19 91 ASN A C 1
ATOM 723 O O . ASN A 1 91 ? -13.838 10.372 3.233 1.00 71.19 91 ASN A O 1
ATOM 727 N N . PRO A 1 92 ? -15.632 9.512 2.176 1.00 65.62 92 PRO A N 1
ATOM 728 C CA . PRO A 1 92 ? -16.610 10.309 2.918 1.00 65.62 92 PRO A CA 1
ATOM 729 C C . PRO A 1 92 ? -16.702 9.932 4.405 1.00 65.62 92 PRO A C 1
ATOM 731 O O . PRO A 1 92 ? -17.200 10.721 5.205 1.00 65.62 92 PRO A O 1
ATOM 734 N N . GLU A 1 93 ? -16.224 8.748 4.794 1.00 72.25 93 GLU A N 1
ATOM 735 C CA . GLU A 1 93 ? -16.438 8.191 6.135 1.00 72.25 93 GLU A CA 1
ATOM 736 C C . GLU A 1 93 ? -15.301 8.495 7.119 1.00 72.25 93 GLU A C 1
ATOM 738 O O . GLU A 1 93 ? -15.388 8.127 8.288 1.00 72.25 93 GLU A O 1
ATOM 743 N N . ASN A 1 94 ? -14.227 9.168 6.680 1.00 80.56 94 ASN A N 1
ATOM 744 C CA . ASN A 1 94 ? -13.006 9.360 7.479 1.00 80.56 94 ASN A CA 1
ATOM 745 C C . ASN A 1 94 ? -12.480 8.045 8.092 1.00 80.56 94 ASN A C 1
ATOM 747 O O . ASN A 1 94 ? -11.881 8.040 9.172 1.00 80.56 94 ASN A O 1
ATOM 751 N N . GLU A 1 95 ? -12.714 6.927 7.403 1.00 89.88 95 GLU A N 1
ATOM 752 C CA . GLU A 1 95 ? -12.256 5.609 7.826 1.00 89.88 95 GLU A CA 1
ATOM 753 C C . GLU A 1 95 ? -10.721 5.574 7.854 1.00 89.88 95 GLU A C 1
ATOM 755 O O . GLU A 1 95 ? -10.064 5.909 6.861 1.00 89.88 95 GLU A O 1
ATOM 760 N N . TRP A 1 96 ? -10.160 5.145 8.984 1.00 93.31 96 TRP A N 1
ATOM 761 C CA . TRP A 1 96 ? -8.728 4.918 9.132 1.00 93.31 96 TRP A CA 1
ATOM 762 C C . TRP A 1 96 ? -8.319 3.607 8.472 1.00 93.31 96 TRP A C 1
ATOM 764 O O . TRP A 1 96 ? -8.877 2.550 8.755 1.00 93.31 96 TRP A O 1
ATOM 774 N N . ALA A 1 97 ? -7.313 3.677 7.610 1.00 95.75 97 ALA A N 1
ATOM 775 C CA . ALA A 1 97 ? -6.821 2.540 6.854 1.00 95.75 97 ALA A CA 1
ATOM 776 C C . ALA A 1 97 ? -5.324 2.694 6.565 1.00 95.75 97 ALA A C 1
ATOM 778 O O . ALA A 1 97 ? -4.742 3.775 6.698 1.00 95.75 97 ALA A O 1
ATOM 779 N N . TRP A 1 98 ? -4.690 1.604 6.143 1.00 97.62 98 TRP A N 1
ATOM 780 C CA . TRP A 1 98 ? -3.309 1.656 5.679 1.00 97.62 98 TRP A CA 1
ATOM 781 C C . TRP A 1 98 ? -3.254 2.134 4.231 1.00 97.62 98 TRP A C 1
ATOM 783 O O . TRP A 1 98 ? -3.908 1.570 3.359 1.00 97.62 98 TRP A O 1
ATOM 793 N N . LYS A 1 99 ? -2.443 3.155 3.964 1.00 97.25 99 LYS A N 1
ATOM 794 C CA . LYS A 1 99 ? -2.023 3.564 2.625 1.00 97.25 99 LYS A CA 1
ATOM 795 C C . LYS A 1 99 ? -0.645 2.974 2.347 1.00 97.25 99 LYS A C 1
ATOM 797 O O . LYS A 1 99 ? 0.329 3.411 2.963 1.00 97.25 99 LYS A O 1
ATOM 802 N N . ILE A 1 100 ? -0.568 2.012 1.435 1.00 97.38 100 ILE A N 1
ATOM 803 C CA . ILE A 1 100 ? 0.686 1.378 1.010 1.00 97.38 100 ILE A CA 1
ATOM 804 C C . ILE A 1 100 ? 1.048 1.906 -0.373 1.00 97.38 100 ILE A C 1
ATOM 806 O O . ILE A 1 100 ? 0.198 1.917 -1.261 1.00 97.38 100 ILE A O 1
ATOM 810 N N . VAL A 1 101 ? 2.286 2.360 -0.549 1.00 95.50 101 VAL A N 1
ATOM 811 C CA . VAL A 1 101 ? 2.790 2.875 -1.828 1.00 95.50 101 VAL A CA 1
ATOM 812 C C . VAL A 1 101 ? 3.968 2.030 -2.276 1.00 95.50 101 VAL A C 1
ATOM 814 O O . VAL A 1 101 ? 4.949 1.905 -1.541 1.00 95.50 101 VAL A O 1
ATOM 817 N N . PHE A 1 102 ? 3.868 1.495 -3.484 1.00 93.94 102 PHE A N 1
ATOM 818 C CA . PHE A 1 102 ? 4.936 0.835 -4.213 1.00 93.94 102 PHE A CA 1
ATOM 819 C C . PHE A 1 102 ? 5.577 1.827 -5.181 1.00 93.94 102 PHE A C 1
ATOM 821 O O . PHE A 1 102 ? 4.878 2.651 -5.770 1.00 93.94 102 PHE A O 1
ATOM 828 N N . VAL A 1 103 ? 6.893 1.742 -5.352 1.00 92.69 103 VAL A N 1
ATOM 829 C CA . VAL A 1 103 ? 7.637 2.532 -6.340 1.00 92.69 103 VAL A CA 1
ATOM 830 C C . VAL A 1 103 ? 8.645 1.645 -7.051 1.00 92.69 103 VAL A C 1
ATOM 832 O O . VAL A 1 103 ? 9.241 0.762 -6.422 1.00 92.69 103 VAL A O 1
ATOM 835 N N . HIS A 1 104 ? 8.857 1.884 -8.341 1.00 90.56 104 HIS A N 1
ATOM 836 C CA . HIS A 1 104 ? 9.959 1.252 -9.043 1.00 90.56 104 HIS A CA 1
ATOM 837 C C . HIS A 1 104 ? 11.270 1.996 -8.717 1.00 90.56 104 HIS A C 1
ATOM 839 O O . HIS A 1 104 ? 11.364 3.208 -8.911 1.00 90.56 104 HIS A O 1
ATOM 845 N N . PRO A 1 105 ? 12.314 1.316 -8.211 1.00 87.88 105 PRO A N 1
ATOM 846 C CA . PRO A 1 105 ? 13.519 1.981 -7.715 1.00 87.88 105 PRO A CA 1
ATOM 847 C C . PRO A 1 105 ? 14.348 2.654 -8.819 1.00 87.88 105 PRO A C 1
ATOM 849 O O . PRO A 1 105 ? 15.140 3.545 -8.520 1.00 87.88 105 PRO A O 1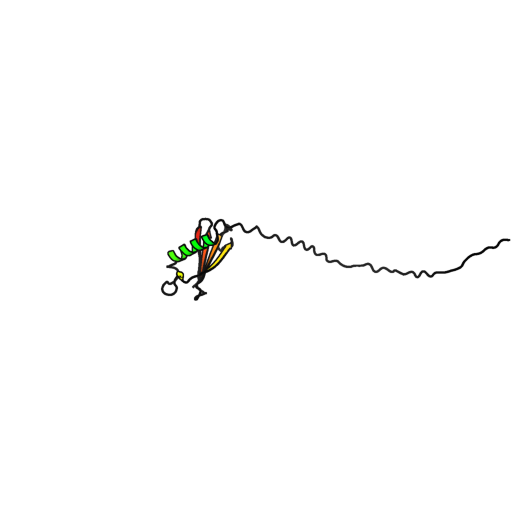
ATOM 852 N N . VAL A 1 106 ? 14.181 2.231 -10.079 1.00 87.62 106 VAL A N 1
ATOM 853 C CA . VAL A 1 106 ? 14.878 2.803 -11.248 1.00 87.62 106 VAL A CA 1
ATOM 854 C C . VAL A 1 106 ? 13.996 3.796 -12.015 1.00 87.62 106 VAL A C 1
ATOM 856 O O . VAL A 1 106 ? 14.506 4.785 -12.533 1.00 87.62 106 VAL A O 1
ATOM 859 N N . HIS A 1 107 ? 12.684 3.554 -12.047 1.00 84.94 107 HIS A N 1
ATOM 860 C CA . HIS A 1 107 ? 11.677 4.355 -12.755 1.00 84.94 107 HIS A CA 1
ATOM 861 C C . HIS A 1 107 ? 10.802 5.017 -11.690 1.00 84.94 107 HIS A C 1
ATOM 863 O O . HIS A 1 107 ? 9.749 4.514 -11.321 1.00 84.94 107 HIS A O 1
ATOM 869 N N . ASN A 1 108 ? 11.323 6.070 -11.063 1.00 77.81 108 ASN A N 1
ATOM 870 C CA . ASN A 1 108 ? 10.708 6.689 -9.882 1.00 77.81 108 ASN A CA 1
ATOM 871 C C . ASN A 1 108 ? 9.382 7.423 -10.171 1.00 77.81 108 ASN A C 1
ATOM 873 O O . ASN A 1 108 ? 8.691 7.828 -9.237 1.00 77.81 108 ASN A O 1
ATOM 877 N N . ASP A 1 109 ? 9.063 7.603 -11.445 1.00 82.69 109 ASP A N 1
ATOM 878 C CA . ASP A 1 109 ? 7.782 8.015 -12.007 1.00 82.69 109 ASP A CA 1
ATOM 879 C C . ASP A 1 109 ? 6.727 6.905 -11.935 1.00 82.69 109 ASP A C 1
ATOM 881 O O . ASP A 1 109 ? 5.536 7.200 -11.831 1.00 82.69 109 ASP A O 1
ATOM 885 N N . HIS A 1 110 ? 7.147 5.643 -11.847 1.00 86.94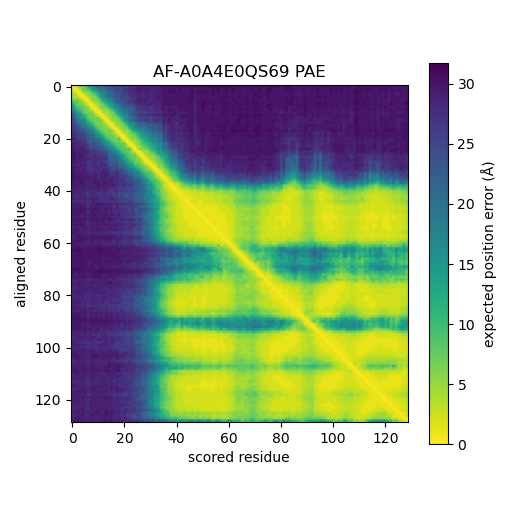 110 HIS A N 1
ATOM 886 C CA . HIS A 1 110 ? 6.243 4.514 -11.724 1.00 86.94 110 HIS A CA 1
ATOM 887 C C . HIS A 1 110 ? 5.915 4.235 -10.255 1.00 86.94 110 HIS A C 1
ATOM 889 O O . HIS A 1 110 ? 6.752 3.758 -9.474 1.00 86.94 110 HIS A O 1
ATOM 895 N N . SER A 1 111 ? 4.670 4.499 -9.863 1.00 91.25 111 SER A N 1
ATOM 896 C CA . SER A 1 111 ? 4.206 4.265 -8.498 1.00 91.25 111 SER A CA 1
ATOM 897 C C . SER A 1 111 ? 2.777 3.750 -8.458 1.00 91.25 111 SER A C 1
ATOM 899 O O . SER A 1 111 ? 1.944 4.097 -9.291 1.00 91.25 111 SER A O 1
ATOM 901 N N . VAL A 1 112 ? 2.488 2.914 -7.464 1.00 92.12 112 VAL A N 1
ATOM 902 C CA . VAL A 1 112 ? 1.156 2.341 -7.261 1.00 92.12 112 VAL A CA 1
ATOM 903 C C . VAL A 1 112 ? 0.779 2.472 -5.799 1.00 92.12 112 VAL A C 1
ATOM 905 O O . VAL A 1 112 ? 1.529 2.063 -4.912 1.00 92.12 112 VAL A O 1
ATOM 908 N N . ALA A 1 113 ? -0.387 3.050 -5.530 1.00 93.69 113 ALA A N 1
ATOM 909 C CA . ALA A 1 113 ? -0.865 3.276 -4.175 1.00 93.69 113 ALA A CA 1
ATOM 910 C C . ALA A 1 113 ? -2.164 2.518 -3.903 1.00 93.69 113 ALA A C 1
ATOM 912 O O . ALA A 1 113 ? -3.134 2.632 -4.650 1.00 93.69 113 ALA A O 1
ATOM 913 N N . TYR A 1 114 ? -2.218 1.837 -2.760 1.00 95.00 114 TYR A N 1
ATOM 914 C CA . TYR A 1 114 ? -3.389 1.103 -2.289 1.00 95.00 114 TYR A CA 1
ATOM 915 C C . TYR A 1 114 ? -3.866 1.596 -0.931 1.00 95.00 114 TYR A C 1
ATOM 917 O O . TYR A 1 114 ? -3.065 1.947 -0.063 1.00 95.00 114 TYR A O 1
ATOM 925 N N . LYS A 1 115 ? -5.182 1.539 -0.723 1.00 95.31 115 LYS A N 1
ATOM 926 C CA . LYS A 1 115 ? -5.831 1.568 0.589 1.00 95.31 115 LYS A CA 1
ATOM 927 C C . LYS A 1 115 ? -6.135 0.132 1.024 1.00 95.31 115 LYS A C 1
ATOM 929 O O . LYS A 1 115 ? -6.821 -0.595 0.307 1.00 95.31 115 LYS A O 1
ATOM 934 N N . ILE A 1 116 ? -5.662 -0.249 2.209 1.00 96.19 116 ILE A N 1
ATOM 935 C CA . ILE A 1 116 ? -5.929 -1.532 2.870 1.00 96.19 116 ILE A CA 1
ATOM 936 C C . ILE A 1 116 ? -6.810 -1.264 4.092 1.00 96.19 116 ILE A C 1
ATOM 938 O O . ILE A 1 116 ? -6.370 -0.667 5.078 1.00 96.19 116 ILE A O 1
ATOM 942 N N . THR A 1 117 ? -8.072 -1.668 3.990 1.00 94.88 117 THR A N 1
ATOM 943 C CA . THR A 1 117 ? -9.083 -1.523 5.057 1.00 94.88 117 THR A CA 1
ATOM 944 C C . THR A 1 117 ? -8.859 -2.521 6.195 1.00 94.88 117 THR A C 1
ATOM 946 O O . THR A 1 117 ? -8.086 -3.474 6.056 1.00 94.88 117 THR A O 1
ATOM 949 N N . ILE A 1 118 ? -9.575 -2.338 7.309 1.00 93.56 118 ILE A N 1
ATOM 950 C CA . ILE A 1 118 ? -9.540 -3.263 8.456 1.00 93.56 118 ILE A CA 1
ATOM 951 C C . ILE A 1 118 ? -9.946 -4.696 8.072 1.00 93.56 118 ILE A C 1
ATOM 953 O O . ILE A 1 118 ? -9.375 -5.654 8.585 1.00 93.56 118 ILE A O 1
ATOM 957 N N . ASP A 1 119 ? -10.842 -4.840 7.092 1.00 95.00 119 ASP A N 1
ATOM 958 C CA . ASP A 1 119 ? -11.314 -6.128 6.571 1.00 95.00 119 ASP A CA 1
ATOM 959 C C . ASP A 1 119 ? -10.364 -6.727 5.518 1.00 95.00 119 ASP A C 1
ATOM 961 O O . ASP A 1 119 ? -10.721 -7.658 4.795 1.00 95.00 119 ASP A O 1
ATOM 965 N N . LYS A 1 120 ? -9.150 -6.171 5.384 1.00 95.50 120 LYS A N 1
ATOM 966 C CA . LYS A 1 120 ? -8.132 -6.544 4.384 1.00 95.50 120 LYS A CA 1
ATOM 967 C C . LYS A 1 120 ? -8.593 -6.376 2.935 1.00 95.50 120 LYS A C 1
ATOM 969 O O . LYS A 1 120 ? -7.962 -6.894 2.015 1.00 95.50 120 LYS A O 1
ATOM 974 N N . LYS A 1 121 ? -9.671 -5.623 2.700 1.00 94.12 121 LYS A N 1
ATOM 975 C CA . LYS A 1 121 ? -10.070 -5.218 1.351 1.00 94.12 121 LYS A CA 1
ATOM 976 C C . LYS A 1 121 ? -9.064 -4.203 0.818 1.00 94.12 121 LYS A C 1
ATOM 978 O O . LYS A 1 121 ? -8.723 -3.244 1.516 1.00 94.12 121 LYS A O 1
ATOM 983 N N . ILE A 1 122 ? -8.649 -4.423 -0.425 1.00 93.75 122 ILE A N 1
ATOM 984 C CA . ILE A 1 122 ? -7.651 -3.633 -1.143 1.00 93.75 122 ILE A CA 1
ATOM 985 C C . ILE A 1 122 ? -8.369 -2.769 -2.169 1.00 93.75 122 ILE A C 1
ATOM 987 O O . ILE A 1 122 ? -9.216 -3.257 -2.918 1.00 93.75 122 ILE A O 1
ATOM 991 N N . ILE A 1 123 ? -8.056 -1.480 -2.170 1.00 92.38 123 ILE A N 1
ATOM 992 C CA . ILE A 1 123 ? -8.645 -0.489 -3.066 1.00 92.38 123 ILE A CA 1
ATOM 993 C C . ILE A 1 123 ? -7.488 0.260 -3.724 1.00 92.38 123 ILE A C 1
ATOM 995 O O . ILE A 1 123 ? -6.683 0.875 -3.024 1.00 92.38 123 ILE A O 1
ATOM 999 N N . LEU A 1 124 ? -7.394 0.193 -5.053 1.00 91.81 124 LEU A N 1
ATOM 1000 C CA . LEU A 1 124 ? -6.433 0.987 -5.817 1.00 91.81 124 LEU A CA 1
ATOM 1001 C C . LEU A 1 124 ? -6.784 2.471 -5.669 1.00 91.81 124 LEU A C 1
ATOM 1003 O O . LEU A 1 124 ? -7.934 2.858 -5.867 1.00 91.81 124 LEU A O 1
ATOM 1007 N N . LEU A 1 125 ? -5.799 3.284 -5.296 1.00 90.88 125 LEU A N 1
ATOM 1008 C CA . LEU A 1 125 ? -5.950 4.732 -5.170 1.00 90.88 125 LEU A CA 1
ATOM 1009 C C . LEU A 1 125 ? -5.489 5.441 -6.441 1.00 90.88 125 LEU A C 1
ATOM 1011 O O . LEU A 1 125 ? -6.189 6.315 -6.936 1.00 90.88 125 LEU A O 1
ATOM 1015 N N . HIS A 1 126 ? -4.300 5.098 -6.936 1.00 88.38 126 HIS A N 1
ATOM 1016 C CA . HIS A 1 126 ? -3.755 5.605 -8.194 1.00 88.38 126 HIS A CA 1
ATOM 1017 C C . HIS A 1 126 ? -2.564 4.765 -8.656 1.00 88.38 126 HIS A C 1
ATOM 1019 O O . HIS A 1 126 ? -1.915 4.093 -7.848 1.00 88.38 126 HIS A O 1
ATOM 1025 N N . THR A 1 127 ? -2.273 4.911 -9.945 1.00 87.69 127 THR A N 1
ATOM 1026 C CA . THR A 1 127 ? -1.083 4.417 -10.636 1.00 87.69 127 THR A CA 1
ATOM 1027 C C . THR A 1 127 ? -0.468 5.590 -11.393 1.00 87.69 127 THR A C 1
ATOM 1029 O O . THR A 1 127 ? -1.203 6.400 -11.962 1.00 87.69 127 THR A O 1
ATOM 1032 N N . THR A 1 128 ? 0.854 5.701 -11.372 1.00 86.25 128 THR A N 1
ATOM 1033 C CA . THR A 1 128 ? 1.624 6.632 -12.202 1.00 86.25 128 THR A CA 1
ATOM 1034 C C . THR A 1 128 ? 2.582 5.844 -13.086 1.00 86.25 128 THR A C 1
ATOM 1036 O O . THR A 1 128 ? 3.069 4.795 -12.661 1.00 86.25 128 THR A O 1
ATOM 1039 N N . GLU A 1 129 ? 2.810 6.360 -14.291 1.00 75.44 129 GLU A N 1
ATOM 1040 C CA . GLU A 1 129 ? 3.761 5.898 -15.310 1.00 75.44 129 GLU A CA 1
ATOM 1041 C C . GLU A 1 129 ? 4.594 7.105 -15.748 1.00 75.44 129 GLU A C 1
ATOM 1043 O O . GLU A 1 129 ? 3.995 8.202 -15.895 1.00 75.44 129 GLU A O 1
#

Organism: NCBI:txid1003181

Sequence (129 aa):
MLIDPTYEHGRLKMKNYLFFFITASGLLLPASALSNAGPPIPVPQISIVEACTVAMDYFYVKETHLIDPEQVRAQEYIIFSANYTNQFPDNPENEWAWKIVFVHPVHNDHSVAYKITIDKKIILLHTTE

Secondary structure (DSSP, 8-state):
------------------------------------PPSPPPPPSS-HHHHHHHHHHHHHHHGGGTS-TTT--GGG-EEEEEEEES--TT-TT---EEEEEEE-SS-TT-EEEEEE-TT--EEEEEEE-

Mean predicted aligned error: 15.01 Å

Nearest PDB structures (foldseek):
  2yx9-assembly1_B  TM=4.991E-01  e=1.661E+00  Arthrobacter globiformis
  1ui8-assembly1_A  TM=5.229E-01  e=2.744E+00  Arthrobacter globiformis
  7wir-assembly1_A  TM=5.323E-01  e=2.922E+00  Arthrobacter globiformis
  7wis-assembly1_B  TM=5.022E-01  e=2.922E+00  Arthrobacter globiformis
  3n7c-assembly1_A  TM=6.446E-01  e=5.473E+00  Eremothecium gossypii

Radius of gyration: 38.74 Å; Cα contacts (8 Å, |Δi|>4): 140; chains: 1; bounding box: 38×95×110 Å